Protein AF-A0A9X8VC90-F1 (afdb_monomer_lite)

Sequence (85 aa):
GRVLYETQVAAGPFRIQDINDAVSGELDVRVEEQDGSVQEFKMNTANIPYLTRPGTVRYKLATGKPSEWGHHLRGPMFGTGEFSW

Foldseek 3Di:
DDDQDDDDDDPDDDDDDPRDPPDAAKDFDWDQDPVRDIDTDIDGDPPPPDPDDPPDKDKDKDWDADADPPRDRDDDIDIDMDIDD

Secondary structure (DSSP, 8-state):
----------SS------S-TT--SEEEEEEE-TTS-EEEEEEE-------PPTT--EEEEEEE--B-TTS-B-S--EEEEEEE-

Structure (mmCIF, N/CA/C/O backbone):
data_AF-A0A9X8VC90-F1
#
_entry.id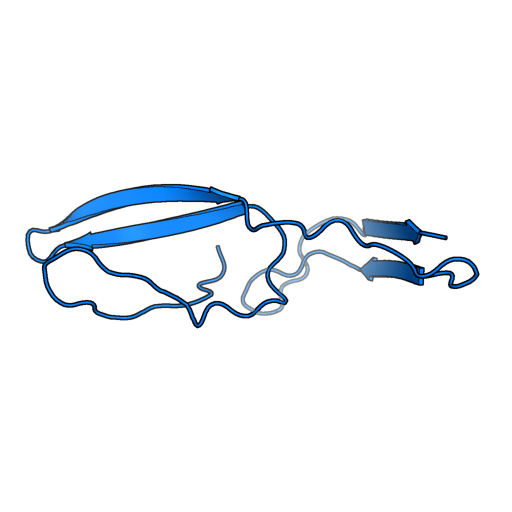   AF-A0A9X8VC90-F1
#
loop_
_atom_site.group_PDB
_atom_site.id
_atom_site.type_symbol
_atom_site.label_atom_id
_atom_site.label_alt_id
_atom_site.label_comp_id
_atom_site.label_asym_id
_atom_site.label_entity_id
_atom_site.label_seq_id
_atom_site.pdbx_PDB_ins_code
_atom_site.Cartn_x
_atom_site.Cartn_y
_atom_site.Cartn_z
_atom_site.occupancy
_atom_site.B_iso_or_equiv
_atom_site.auth_seq_id
_atom_site.auth_comp_id
_atom_site.auth_asym_id
_atom_site.auth_atom_id
_atom_site.pdbx_PDB_model_num
ATOM 1 N N . GLY A 1 1 ? -3.136 7.096 8.091 1.00 61.06 1 GLY A N 1
ATOM 2 C CA . GLY A 1 1 ? -3.366 6.306 6.864 1.00 61.06 1 GLY A CA 1
ATOM 3 C C . GLY A 1 1 ? -4.349 7.024 5.956 1.00 61.06 1 GLY A C 1
ATOM 4 O O . GLY A 1 1 ? -4.879 8.050 6.363 1.00 61.06 1 GLY A O 1
ATOM 5 N N . ARG A 1 2 ? -4.596 6.501 4.750 1.00 66.88 2 ARG A N 1
ATOM 6 C CA . ARG A 1 2 ? -5.700 6.935 3.873 1.00 66.88 2 ARG A CA 1
ATOM 7 C C . ARG A 1 2 ? -6.824 5.909 4.003 1.00 66.88 2 ARG A C 1
ATOM 9 O O . ARG A 1 2 ? -6.577 4.751 3.688 1.00 66.88 2 ARG A O 1
ATOM 16 N N . VAL A 1 3 ? -8.022 6.318 4.423 1.00 72.06 3 VAL A N 1
ATOM 17 C CA . VAL A 1 3 ? -9.205 5.443 4.356 1.00 72.06 3 VAL A CA 1
ATOM 18 C C . VAL A 1 3 ? -9.493 5.161 2.881 1.00 72.06 3 VAL A C 1
ATOM 20 O O . VAL A 1 3 ? -9.590 6.093 2.082 1.00 72.06 3 VAL A O 1
ATOM 23 N N . LEU A 1 4 ? -9.530 3.882 2.507 1.00 71.25 4 LEU A N 1
ATOM 24 C CA . LEU A 1 4 ? -9.758 3.442 1.125 1.00 71.25 4 LEU A CA 1
ATOM 25 C C . LEU A 1 4 ? -11.217 3.060 0.876 1.00 71.25 4 LEU A C 1
ATOM 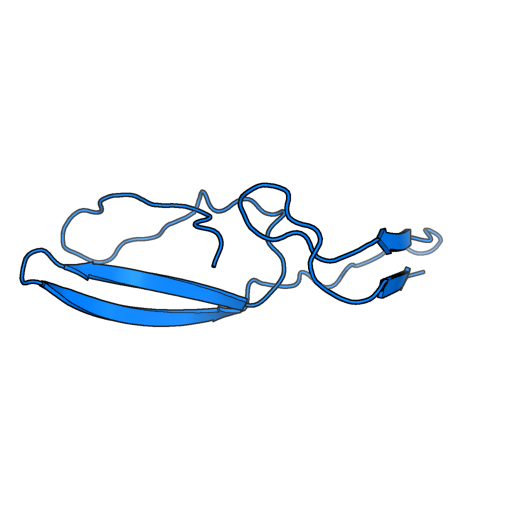27 O O . LEU A 1 4 ? -11.717 3.254 -0.228 1.00 71.25 4 LEU A O 1
ATOM 31 N N . TYR A 1 5 ? -11.868 2.506 1.896 1.00 73.50 5 TYR A N 1
ATOM 32 C CA . TYR A 1 5 ? -13.239 2.024 1.868 1.00 73.50 5 TYR A CA 1
ATOM 33 C C . TYR A 1 5 ? -13.746 1.924 3.312 1.00 73.50 5 TYR A C 1
ATOM 35 O O . TYR A 1 5 ? -12.985 1.538 4.199 1.00 73.50 5 TYR A O 1
ATOM 43 N N . GLU A 1 6 ? -15.008 2.269 3.541 1.00 79.62 6 GLU A N 1
ATOM 44 C CA . GLU A 1 6 ? -15.680 2.203 4.840 1.00 79.62 6 GLU A CA 1
ATOM 45 C C . GLU A 1 6 ? -17.147 1.845 4.578 1.00 79.62 6 GLU A C 1
ATOM 47 O O . GLU A 1 6 ? -17.787 2.453 3.719 1.00 79.62 6 GLU A O 1
ATOM 52 N N . THR A 1 7 ? -17.671 0.823 5.257 1.00 79.38 7 THR A N 1
ATOM 53 C CA . THR A 1 7 ? -19.070 0.398 5.117 1.00 79.38 7 THR A CA 1
ATOM 54 C C . THR A 1 7 ? -19.542 -0.324 6.373 1.00 79.38 7 THR A C 1
ATOM 56 O O . THR A 1 7 ? -18.735 -0.907 7.097 1.00 79.38 7 THR A O 1
ATOM 59 N N . GLN A 1 8 ? -20.853 -0.323 6.610 1.00 81.94 8 GLN A N 1
ATOM 60 C CA . GLN A 1 8 ? -21.477 -1.131 7.656 1.00 81.94 8 GLN A CA 1
ATOM 61 C C . GLN A 1 8 ? -21.915 -2.477 7.071 1.00 81.94 8 GLN A C 1
ATOM 63 O O . GLN A 1 8 ? -22.563 -2.531 6.025 1.00 81.94 8 GLN A O 1
ATOM 68 N N . VAL A 1 9 ? -21.572 -3.568 7.756 1.00 81.31 9 VAL A N 1
ATOM 69 C CA . VAL A 1 9 ? -21.950 -4.939 7.384 1.00 81.31 9 VAL A CA 1
ATOM 70 C C . VAL A 1 9 ? -22.931 -5.517 8.403 1.00 81.31 9 VAL A C 1
ATOM 72 O O . VAL A 1 9 ? -22.938 -5.128 9.568 1.00 81.31 9 VAL A O 1
ATOM 75 N N . ALA A 1 10 ? -23.784 -6.442 7.963 1.00 80.94 10 ALA A N 1
ATOM 76 C CA . ALA A 1 10 ? -24.656 -7.186 8.868 1.00 80.94 10 ALA A CA 1
ATOM 77 C C . ALA A 1 10 ? -23.854 -8.226 9.670 1.00 80.94 10 ALA A C 1
ATOM 79 O O . ALA A 1 10 ? -22.860 -8.758 9.177 1.00 80.94 10 ALA A O 1
ATOM 80 N N . ALA A 1 11 ? -24.320 -8.550 10.879 1.00 76.81 11 ALA A N 1
ATOM 81 C CA . ALA A 1 11 ? -23.685 -9.545 11.738 1.00 76.81 11 ALA A CA 1
ATOM 82 C C . ALA A 1 11 ? -23.632 -10.931 11.064 1.00 76.81 11 ALA A C 1
ATOM 84 O O . ALA A 1 11 ? -24.662 -11.481 10.665 1.00 76.81 11 ALA A O 1
ATOM 85 N N . GLY A 1 12 ? -22.429 -11.499 10.958 1.00 78.31 12 GLY A N 1
ATOM 86 C CA . GLY A 1 12 ? -22.163 -12.770 10.282 1.00 78.31 12 GLY A CA 1
ATOM 87 C C . GLY A 1 12 ? -20.937 -12.698 9.361 1.00 78.31 12 GLY A C 1
ATOM 88 O O . GLY A 1 12 ? -20.241 -11.685 9.333 1.00 78.31 12 GLY A O 1
ATOM 89 N N . PRO A 1 13 ? -20.636 -13.767 8.601 1.00 78.31 13 PRO A N 1
ATOM 90 C CA . PRO A 1 13 ? -19.529 -13.761 7.649 1.00 78.31 13 PRO A CA 1
ATOM 91 C C . PRO A 1 13 ? -19.822 -12.818 6.471 1.00 78.31 13 PRO A C 1
ATOM 93 O O . PRO A 1 13 ? -20.783 -13.017 5.728 1.00 78.31 13 PRO A O 1
ATOM 96 N N . PHE A 1 14 ? -18.961 -11.819 6.269 1.00 79.56 14 PHE A N 1
ATOM 97 C CA . PHE A 1 14 ? -19.066 -10.830 5.192 1.00 79.56 14 PHE A CA 1
ATOM 98 C C . PHE A 1 14 ? -17.909 -10.947 4.185 1.00 79.56 14 PHE A C 1
ATOM 100 O O . PHE A 1 14 ? -16.835 -11.459 4.496 1.00 79.56 14 PHE A O 1
ATOM 107 N N . ARG A 1 15 ? -18.116 -10.454 2.954 1.00 72.94 15 ARG A N 1
ATOM 108 C CA . ARG A 1 15 ? -17.081 -10.392 1.906 1.00 72.94 15 ARG A CA 1
ATOM 109 C C . ARG A 1 15 ? -17.118 -9.046 1.188 1.00 72.94 15 ARG A C 1
ATOM 111 O O . ARG A 1 15 ? -17.970 -8.827 0.328 1.00 72.94 15 ARG A O 1
ATOM 118 N N . ILE A 1 16 ? -16.174 -8.164 1.507 1.00 69.38 16 ILE A N 1
ATOM 119 C CA . ILE A 1 16 ? -16.003 -6.892 0.795 1.00 69.38 16 ILE A CA 1
ATOM 120 C C . ILE A 1 16 ? -15.285 -7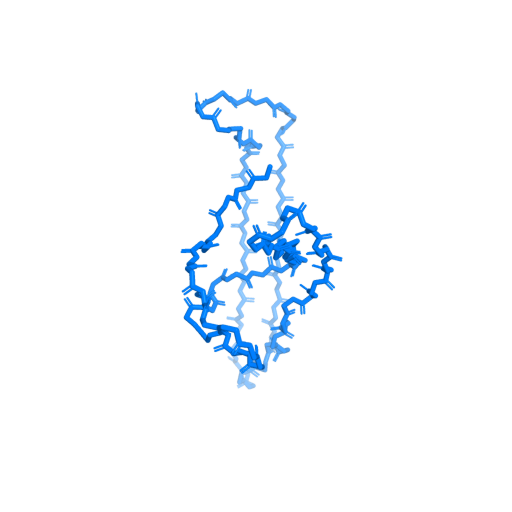.179 -0.526 1.00 69.38 16 ILE A C 1
ATOM 122 O O . ILE A 1 16 ? -14.222 -7.795 -0.539 1.00 69.38 16 ILE A O 1
ATOM 126 N N . GLN A 1 17 ? -15.905 -6.775 -1.632 1.00 63.19 17 GLN A N 1
ATOM 127 C CA . GLN A 1 17 ? -15.409 -7.015 -2.994 1.00 63.19 17 GLN A CA 1
ATOM 128 C C . GLN A 1 17 ? -15.065 -5.715 -3.717 1.00 63.19 17 GLN A C 1
ATOM 130 O O . GLN A 1 17 ? -14.193 -5.709 -4.575 1.00 63.19 17 GLN A O 1
ATOM 135 N N . ASP A 1 18 ? -15.692 -4.610 -3.320 1.00 64.25 18 ASP A N 1
ATOM 136 C CA . ASP A 1 18 ? -15.652 -3.334 -4.038 1.00 64.25 18 ASP A CA 1
ATOM 137 C C . ASP A 1 18 ? -14.389 -2.500 -3.733 1.00 64.25 18 ASP A C 1
ATOM 139 O O . ASP A 1 18 ? -14.379 -1.277 -3.881 1.00 64.25 18 ASP A O 1
ATOM 143 N N . ILE A 1 19 ? -13.308 -3.154 -3.293 1.00 64.44 19 ILE A N 1
ATOM 144 C CA . ILE A 1 19 ? -11.996 -2.519 -3.145 1.00 64.44 19 ILE A CA 1
ATOM 145 C C . ILE A 1 19 ? -11.388 -2.400 -4.543 1.00 64.44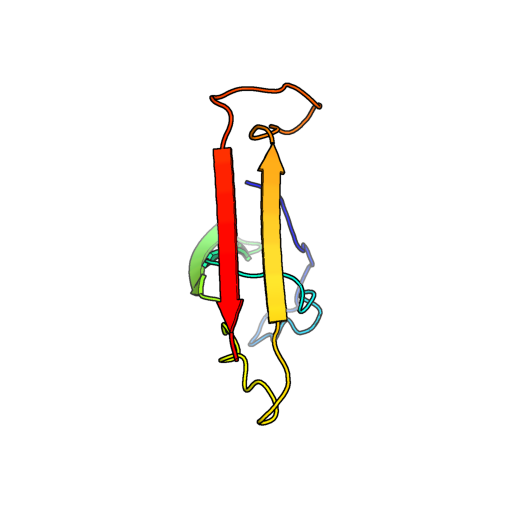 19 ILE A C 1
ATOM 147 O O . ILE A 1 19 ? -11.219 -3.387 -5.248 1.00 64.44 19 ILE A O 1
ATOM 151 N N . ASN A 1 20 ? -11.061 -1.173 -4.940 1.00 58.53 20 ASN A N 1
ATOM 152 C CA . ASN A 1 20 ? -10.560 -0.861 -6.276 1.00 58.53 20 ASN A CA 1
ATOM 153 C C . ASN A 1 20 ? -9.247 -1.611 -6.600 1.00 58.53 20 ASN A C 1
ATOM 155 O O . ASN A 1 20 ? -8.268 -1.475 -5.865 1.00 58.53 20 ASN A O 1
ATOM 159 N N . ASP A 1 21 ? -9.201 -2.313 -7.740 1.00 57.31 21 ASP A N 1
ATOM 160 C CA . ASP A 1 21 ? -8.040 -3.084 -8.229 1.00 57.31 21 ASP A CA 1
ATOM 161 C C . ASP A 1 21 ? -6.735 -2.268 -8.353 1.00 57.31 21 ASP A C 1
ATOM 163 O O . ASP A 1 21 ? -5.640 -2.827 -8.399 1.00 57.31 21 ASP A O 1
ATOM 167 N N . ALA A 1 22 ? -6.818 -0.933 -8.394 1.00 54.88 22 ALA A N 1
ATOM 168 C CA . ALA A 1 22 ? -5.656 -0.045 -8.378 1.00 54.88 22 ALA A CA 1
ATOM 169 C C . ALA A 1 22 ? -4.944 0.035 -7.008 1.00 54.88 22 ALA A C 1
ATOM 171 O O . ALA A 1 22 ? -3.961 0.770 -6.871 1.00 54.88 22 ALA A O 1
ATOM 172 N N . VAL A 1 23 ? -5.423 -0.672 -5.979 1.00 59.56 23 VAL A N 1
ATOM 173 C CA . VAL A 1 23 ? -4.784 -0.721 -4.660 1.00 59.56 23 VAL A CA 1
ATOM 174 C C . VAL A 1 23 ? -3.702 -1.805 -4.614 1.00 59.56 23 VAL A C 1
ATOM 176 O O . VAL A 1 23 ? -3.986 -2.996 -4.513 1.00 59.56 23 VAL A O 1
ATOM 179 N N . SER A 1 24 ? -2.444 -1.358 -4.621 1.00 61.75 24 SER A N 1
ATOM 180 C CA . SER A 1 24 ? -1.236 -2.172 -4.433 1.00 61.75 24 SER A CA 1
ATOM 181 C C . SER A 1 24 ? -0.589 -1.928 -3.059 1.00 61.75 24 SER A C 1
ATOM 183 O O . SER A 1 24 ? -0.384 -0.769 -2.696 1.00 61.75 24 SER A O 1
ATOM 185 N N . GLY A 1 25 ? -0.189 -2.987 -2.347 1.00 67.12 25 GLY A N 1
ATOM 186 C CA . GLY A 1 25 ? 0.490 -2.923 -1.043 1.00 67.12 25 GLY A CA 1
ATOM 187 C C . GLY A 1 25 ? -0.234 -3.665 0.091 1.00 67.12 25 GLY A C 1
ATOM 188 O O . GLY A 1 25 ? -1.115 -4.493 -0.142 1.00 67.12 25 GLY A O 1
ATOM 189 N N . GLU A 1 26 ? 0.157 -3.363 1.327 1.00 72.25 26 GLU A N 1
ATOM 190 C CA . GLU A 1 26 ? -0.505 -3.858 2.538 1.00 72.25 26 GLU A CA 1
ATOM 191 C C . GLU A 1 26 ? -1.773 -3.032 2.825 1.00 72.25 26 GLU A C 1
ATOM 193 O O . GLU A 1 26 ? -1.751 -1.800 2.774 1.00 72.25 26 GLU A O 1
ATOM 198 N N . LEU A 1 27 ? -2.883 -3.715 3.109 1.00 74.06 27 LEU A N 1
ATOM 199 C CA . LEU A 1 27 ? -4.134 -3.134 3.587 1.00 74.06 27 LEU A CA 1
ATOM 200 C C . LEU A 1 27 ? -4.237 -3.340 5.099 1.00 74.06 27 LEU A C 1
ATOM 202 O O . LEU A 1 27 ? -4.368 -4.475 5.557 1.00 74.06 27 LEU A O 1
ATOM 206 N N . ASP A 1 28 ? -4.242 -2.246 5.857 1.00 76.44 28 ASP A N 1
ATOM 207 C CA . ASP A 1 28 ? -4.695 -2.254 7.248 1.00 76.44 28 ASP A CA 1
ATOM 208 C C . ASP A 1 28 ? -6.234 -2.265 7.260 1.00 76.44 28 ASP A C 1
ATOM 210 O O . ASP A 1 28 ? -6.877 -1.281 6.885 1.00 76.44 28 ASP A O 1
ATOM 214 N N . VAL A 1 29 ? -6.831 -3.390 7.659 1.00 79.38 29 VAL A N 1
ATOM 215 C CA . VAL A 1 29 ? -8.284 -3.563 7.791 1.00 79.38 29 VAL A CA 1
ATOM 216 C C . VAL A 1 29 ? -8.656 -3.458 9.265 1.00 79.38 29 VAL A C 1
ATOM 218 O O . VAL A 1 29 ? -8.126 -4.200 10.090 1.00 79.38 29 VAL A O 1
ATOM 221 N N . ARG A 1 30 ? -9.596 -2.566 9.587 1.00 81.44 30 ARG A N 1
ATOM 222 C CA . ARG A 1 30 ? -10.163 -2.410 10.930 1.00 81.44 30 ARG A CA 1
ATOM 223 C C . ARG A 1 30 ? -11.660 -2.702 10.891 1.00 81.44 30 ARG A C 1
ATOM 225 O O . ARG A 1 30 ? -12.392 -2.021 10.178 1.00 81.44 30 ARG A O 1
ATOM 232 N N . VAL A 1 31 ? -12.096 -3.694 11.657 1.00 80.88 31 VAL A N 1
ATOM 233 C CA . VAL A 1 31 ? -13.509 -4.023 11.883 1.00 80.88 31 VAL A CA 1
ATOM 234 C C . VAL A 1 31 ? -13.877 -3.508 13.269 1.00 80.88 31 VAL A C 1
ATOM 236 O O . VAL A 1 31 ? -13.193 -3.834 14.235 1.00 80.88 31 VAL A O 1
ATOM 239 N N . GLU A 1 32 ? -14.910 -2.678 13.360 1.00 83.19 32 GLU A N 1
ATOM 240 C CA . GLU A 1 32 ? -15.409 -2.102 14.613 1.00 83.19 32 GLU A CA 1
ATOM 241 C C . GLU A 1 32 ? -16.831 -2.623 14.840 1.00 83.19 32 GLU A C 1
ATOM 243 O O . GLU A 1 32 ? -17.734 -2.360 14.044 1.00 83.19 32 GLU A O 1
ATOM 248 N N . GLU A 1 33 ? -16.997 -3.437 15.879 1.00 82.12 33 GLU A N 1
ATOM 249 C CA . GLU A 1 33 ? -18.250 -4.107 16.225 1.00 82.12 33 GLU A CA 1
ATOM 250 C C . GLU A 1 33 ? -19.143 -3.193 17.082 1.00 82.12 33 GLU A C 1
ATOM 252 O O . GLU A 1 33 ? -18.670 -2.269 17.748 1.00 82.12 33 GLU A O 1
ATOM 257 N N . GLN A 1 34 ? -20.455 -3.460 17.125 1.00 77.31 34 GLN A N 1
ATOM 258 C CA . GLN A 1 34 ? -21.394 -2.634 17.909 1.00 77.31 34 GLN A CA 1
ATOM 259 C C . GLN A 1 34 ? -21.160 -2.664 19.429 1.00 77.31 34 GLN A C 1
ATOM 261 O O . GLN A 1 34 ? -21.658 -1.785 20.132 1.00 77.31 34 GLN A O 1
ATOM 266 N N . ASP A 1 35 ? -20.424 -3.649 19.947 1.00 75.50 35 ASP A N 1
ATOM 267 C CA . ASP A 1 35 ? -20.023 -3.712 21.357 1.00 75.50 35 ASP A CA 1
ATOM 268 C C . ASP A 1 35 ? -18.767 -2.872 21.674 1.00 75.50 35 ASP A C 1
ATOM 270 O O . ASP A 1 35 ? -18.344 -2.802 22.830 1.00 75.50 35 ASP A O 1
ATOM 274 N N . GLY A 1 36 ? -18.185 -2.211 20.666 1.00 76.38 36 GLY A N 1
ATOM 275 C CA . GLY A 1 36 ? -16.952 -1.432 20.773 1.00 76.38 36 GLY A CA 1
ATOM 276 C C . GLY A 1 36 ? -15.675 -2.268 20.685 1.00 76.38 36 GLY A C 1
ATOM 277 O O . GLY A 1 36 ? -14.584 -1.722 20.862 1.00 76.38 36 GLY A O 1
ATOM 278 N N . SER A 1 37 ? -15.769 -3.576 20.420 1.00 79.50 37 SER A N 1
ATOM 279 C CA . SER A 1 37 ? -14.594 -4.386 20.110 1.00 79.50 37 SER A CA 1
ATOM 280 C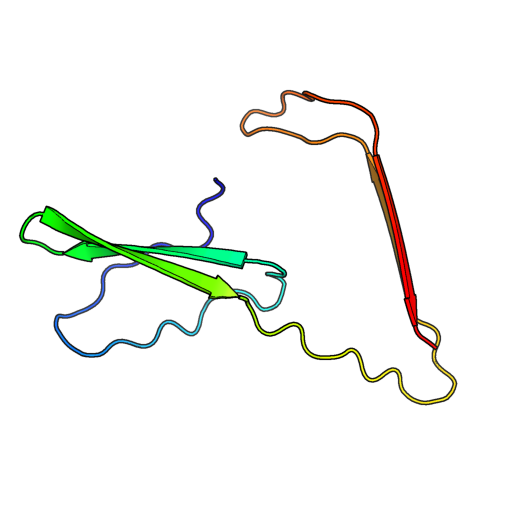 C . SER A 1 37 ? -14.058 -4.053 18.713 1.00 79.50 37 SER A C 1
ATOM 282 O O . SER A 1 37 ? -14.802 -3.768 17.773 1.00 79.50 37 SER A O 1
ATOM 284 N N . VAL A 1 38 ? -12.730 -4.052 18.586 1.00 83.44 38 VAL A N 1
ATOM 285 C CA . VAL A 1 38 ? -12.029 -3.706 17.346 1.00 83.44 38 VAL A CA 1
ATOM 286 C C . VAL A 1 38 ? -11.127 -4.865 16.954 1.00 83.44 38 VAL A C 1
ATOM 288 O O . VAL A 1 38 ? -10.292 -5.300 17.747 1.00 83.44 38 VAL A O 1
ATOM 291 N N . GLN A 1 39 ? -11.281 -5.352 15.726 1.00 77.75 39 GLN A N 1
ATOM 292 C CA . GLN A 1 39 ? -10.421 -6.379 15.146 1.00 77.75 39 GLN A CA 1
ATOM 293 C C . GLN A 1 39 ? -9.575 -5.761 14.031 1.00 77.75 39 GLN A C 1
ATOM 295 O O . GLN A 1 39 ? -10.107 -5.211 13.063 1.00 77.75 39 GLN A O 1
ATOM 300 N N . GLU A 1 40 ? -8.253 -5.842 14.169 1.00 80.38 40 GLU A N 1
ATOM 301 C CA . GLU A 1 40 ? -7.293 -5.316 13.196 1.00 80.38 40 GLU A CA 1
ATOM 302 C C . GLU A 1 40 ? -6.586 -6.465 12.474 1.00 80.38 40 GLU A C 1
ATOM 304 O O . GLU A 1 40 ? -5.993 -7.344 13.102 1.00 80.38 40 GLU A O 1
ATOM 309 N N . PHE A 1 41 ? -6.625 -6.446 11.142 1.00 76.44 41 PHE A N 1
ATOM 310 C CA . PHE A 1 41 ? -5.991 -7.452 10.296 1.00 76.44 41 PHE A CA 1
ATOM 311 C C . PHE A 1 41 ? -5.206 -6.789 9.166 1.00 76.44 41 PHE A C 1
ATOM 313 O O . PHE A 1 41 ? -5.699 -5.890 8.487 1.00 76.44 41 PHE A O 1
ATOM 320 N N . LYS A 1 42 ? -3.988 -7.277 8.924 1.00 71.44 42 LYS A N 1
ATOM 321 C CA . LYS A 1 42 ? -3.163 -6.871 7.783 1.00 71.44 42 LYS A CA 1
ATOM 322 C C . LYS A 1 42 ? -3.386 -7.832 6.627 1.00 71.44 42 LYS A C 1
ATOM 324 O O . LYS A 1 42 ? -3.072 -9.017 6.737 1.00 71.44 42 LYS A O 1
ATOM 329 N N . MET A 1 43 ? -3.914 -7.329 5.516 1.00 66.25 43 MET A N 1
ATOM 330 C CA . MET A 1 43 ? -4.115 -8.103 4.294 1.00 66.25 43 MET A CA 1
ATOM 331 C C . MET A 1 43 ? -3.206 -7.568 3.190 1.00 66.25 43 MET A C 1
ATOM 333 O O . MET A 1 43 ? -3.389 -6.457 2.705 1.00 66.25 43 MET A O 1
ATOM 337 N N . ASN A 1 44 ? -2.236 -8.361 2.743 1.00 57.38 44 ASN A N 1
ATOM 338 C CA . ASN A 1 44 ? -1.508 -8.022 1.523 1.00 57.38 44 ASN A CA 1
ATOM 339 C C . ASN A 1 44 ? -2.444 -8.183 0.324 1.00 57.38 44 ASN A C 1
ATOM 341 O O . ASN A 1 44 ? -2.968 -9.273 0.093 1.00 57.38 44 ASN A O 1
ATOM 345 N N . THR A 1 45 ? -2.653 -7.107 -0.439 1.00 60.91 45 THR A N 1
ATOM 346 C CA . THR A 1 45 ? -3.390 -7.204 -1.702 1.00 60.91 45 THR A CA 1
ATOM 347 C C . THR A 1 45 ? -2.639 -8.121 -2.666 1.00 60.91 45 THR A C 1
ATOM 349 O O . THR A 1 45 ? -1.403 -8.181 -2.665 1.00 60.91 45 THR A O 1
ATOM 352 N N . ALA A 1 46 ? -3.376 -8.857 -3.494 1.00 51.97 46 ALA A N 1
ATOM 353 C CA . ALA A 1 46 ? -2.773 -9.761 -4.457 1.00 51.97 46 ALA A CA 1
ATOM 354 C C . ALA A 1 46 ? -2.052 -8.948 -5.541 1.00 51.97 46 ALA A C 1
ATOM 356 O O . ALA A 1 46 ? -2.670 -8.453 -6.481 1.00 51.97 46 ALA A O 1
ATOM 357 N N . ASN A 1 47 ? -0.726 -8.833 -5.432 1.00 53.19 47 ASN A N 1
ATOM 358 C CA . ASN A 1 47 ? 0.111 -8.350 -6.523 1.00 53.19 47 ASN A CA 1
ATOM 359 C C . ASN A 1 47 ? 0.047 -9.379 -7.660 1.00 53.19 47 ASN A C 1
ATOM 361 O O . ASN A 1 47 ? 0.845 -10.318 -7.685 1.00 53.19 47 ASN A O 1
ATOM 365 N N . ILE A 1 48 ? -0.937 -9.238 -8.557 1.00 55.44 48 ILE A N 1
ATOM 366 C CA . ILE A 1 48 ? -1.089 -10.103 -9.729 1.00 55.44 48 ILE A CA 1
ATOM 367 C C . ILE A 1 48 ? 0.241 -10.043 -10.491 1.00 55.44 48 ILE A C 1
ATOM 369 O O . ILE A 1 48 ? 0.602 -8.964 -10.969 1.00 55.44 48 ILE A O 1
ATOM 373 N N . PRO A 1 49 ? 0.995 -11.155 -10.592 1.00 47.75 49 PRO A N 1
ATOM 374 C CA . PRO A 1 49 ? 2.285 -11.134 -11.257 1.00 47.75 49 PRO A CA 1
ATOM 375 C C . PRO A 1 49 ? 2.054 -10.728 -12.710 1.00 47.75 49 PRO A C 1
ATOM 377 O O . PRO A 1 49 ? 1.313 -11.388 -13.441 1.00 47.75 49 PRO A O 1
ATOM 380 N N . TYR A 1 50 ? 2.640 -9.597 -13.102 1.00 53.66 50 TYR A N 1
ATOM 381 C CA . TYR A 1 50 ? 2.409 -8.988 -14.405 1.00 53.66 50 TYR A CA 1
ATOM 382 C C . TYR A 1 50 ? 2.981 -9.879 -15.510 1.00 53.66 50 TYR A C 1
ATOM 384 O O . TYR A 1 50 ? 4.144 -9.759 -15.884 1.00 53.66 50 TYR A O 1
ATOM 392 N N . LEU A 1 51 ? 2.146 -10.767 -16.048 1.00 55.50 51 LEU A N 1
ATOM 393 C CA . LEU A 1 51 ? 2.450 -11.544 -17.242 1.00 55.50 51 LEU A CA 1
ATOM 394 C C . LEU A 1 51 ? 2.448 -10.600 -18.453 1.00 55.50 51 LEU A C 1
ATOM 396 O O . LEU A 1 51 ? 1.424 -10.425 -19.120 1.00 55.50 51 LEU A O 1
ATOM 400 N N . THR A 1 52 ? 3.587 -9.960 -18.736 1.00 53.88 52 THR A N 1
ATOM 401 C CA . THR A 1 52 ? 3.786 -9.282 -20.019 1.00 53.88 52 THR A CA 1
ATOM 402 C C . THR A 1 52 ? 3.654 -10.313 -21.138 1.00 53.88 52 THR A C 1
ATOM 404 O O . THR A 1 52 ? 4.257 -11.385 -21.103 1.00 53.88 52 THR A O 1
ATOM 407 N N . ARG A 1 53 ? 2.820 -10.016 -22.143 1.00 63.88 53 ARG A N 1
ATOM 408 C CA . ARG A 1 53 ? 2.750 -10.844 -23.353 1.00 63.88 53 ARG A CA 1
ATOM 409 C C . ARG A 1 53 ? 4.130 -10.791 -24.025 1.00 63.88 53 ARG A C 1
ATOM 411 O O . ARG A 1 53 ? 4.599 -9.671 -24.241 1.00 63.88 53 ARG A O 1
ATOM 418 N N . PRO A 1 54 ? 4.742 -11.931 -24.405 1.00 61.47 54 PRO A N 1
ATOM 419 C CA . PRO A 1 54 ? 6.055 -11.947 -25.044 1.00 61.47 54 PRO A CA 1
ATOM 420 C C . PRO A 1 54 ? 6.154 -10.930 -26.187 1.00 61.47 54 PRO A C 1
ATOM 422 O O . PRO A 1 54 ? 5.294 -10.905 -27.070 1.00 61.47 54 PRO A O 1
ATOM 425 N N . GLY A 1 55 ? 7.175 -10.071 -26.135 1.00 70.25 55 GLY A N 1
ATOM 426 C CA . GLY A 1 55 ? 7.360 -8.956 -27.072 1.00 70.25 55 GLY A CA 1
ATOM 427 C C . GLY A 1 55 ? 6.707 -7.630 -26.656 1.00 70.25 55 GLY A C 1
ATOM 428 O O . GLY A 1 55 ? 6.739 -6.680 -27.433 1.00 70.25 55 GLY A O 1
ATOM 429 N N . THR A 1 56 ? 6.130 -7.531 -25.452 1.00 69.00 56 THR A N 1
ATOM 430 C CA . THR A 1 56 ? 5.582 -6.278 -24.903 1.00 69.00 56 THR A CA 1
ATOM 431 C C . THR A 1 56 ? 6.421 -5.802 -23.727 1.00 69.00 56 THR A C 1
ATOM 433 O O . THR A 1 56 ? 6.465 -6.461 -22.696 1.00 69.00 56 THR A O 1
ATOM 436 N N . VAL A 1 57 ? 7.008 -4.613 -23.840 1.00 70.75 57 VAL A N 1
ATOM 437 C CA . VAL A 1 57 ? 7.684 -3.942 -22.724 1.00 70.75 57 VAL A CA 1
ATOM 438 C C . VAL A 1 57 ? 6.684 -3.078 -21.956 1.00 70.75 57 VAL A C 1
ATOM 440 O O . VAL A 1 57 ? 5.943 -2.299 -22.559 1.00 70.75 57 VAL A O 1
ATOM 443 N N . ARG A 1 58 ? 6.682 -3.165 -20.623 1.00 68.19 58 ARG A N 1
ATOM 444 C CA . ARG A 1 58 ? 5.985 -2.215 -19.744 1.00 68.19 58 ARG A CA 1
ATOM 445 C C . ARG A 1 58 ? 6.984 -1.568 -18.799 1.00 68.19 58 ARG A C 1
ATOM 447 O O . ARG A 1 58 ? 7.805 -2.243 -18.191 1.00 68.19 58 ARG A O 1
ATOM 454 N N . TYR A 1 59 ? 6.880 -0.255 -18.655 1.00 73.12 59 TYR A N 1
ATOM 455 C CA . TYR A 1 59 ? 7.673 0.524 -17.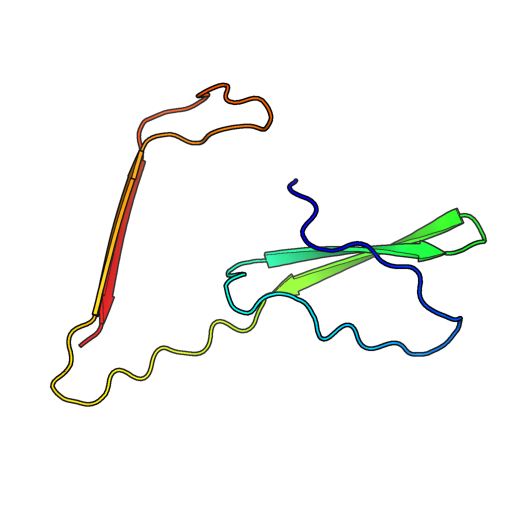715 1.00 73.12 59 TYR A CA 1
ATOM 456 C C . TYR A 1 59 ? 6.750 1.405 -16.871 1.00 73.12 59 TYR A C 1
ATOM 458 O O . TYR A 1 59 ? 5.731 1.898 -17.358 1.00 73.12 59 TYR A O 1
ATOM 466 N N . LYS A 1 60 ? 7.117 1.625 -15.610 1.00 76.38 60 LYS A N 1
ATOM 467 C CA . LYS A 1 60 ? 6.583 2.709 -14.781 1.00 76.38 60 LYS A CA 1
ATOM 468 C C . LYS A 1 60 ? 7.758 3.541 -14.298 1.00 76.38 60 LYS A C 1
ATOM 470 O O . LYS A 1 60 ? 8.763 2.989 -13.865 1.00 76.38 60 LYS A O 1
ATOM 475 N N . LEU A 1 61 ? 7.614 4.857 -14.354 1.00 79.56 61 LEU A N 1
ATOM 476 C CA . LEU A 1 61 ? 8.562 5.808 -13.789 1.00 79.56 61 LEU A CA 1
ATOM 477 C C . LEU A 1 61 ? 7.759 6.783 -12.935 1.00 79.56 61 LEU A C 1
ATOM 479 O O . LEU A 1 61 ? 6.794 7.370 -13.423 1.00 79.56 61 LEU A O 1
ATOM 483 N N . ALA A 1 62 ? 8.148 6.953 -11.676 1.00 78.62 62 ALA A N 1
ATOM 484 C CA . ALA A 1 62 ? 7.576 7.957 -10.791 1.00 78.62 62 ALA A CA 1
ATOM 485 C C . ALA A 1 62 ? 8.693 8.832 -10.225 1.00 78.62 62 ALA A C 1
ATOM 487 O O . ALA A 1 62 ? 9.772 8.347 -9.896 1.00 78.62 62 ALA A O 1
ATOM 488 N N . THR A 1 63 ? 8.434 10.130 -10.093 1.00 85.38 63 THR A N 1
ATOM 489 C CA . THR A 1 63 ? 9.321 11.064 -9.398 1.00 85.38 63 THR A CA 1
ATOM 490 C C . THR A 1 63 ? 8.491 12.151 -8.732 1.00 85.38 63 THR A C 1
ATOM 492 O O . THR A 1 63 ? 7.484 12.593 -9.284 1.00 85.38 63 THR A O 1
ATOM 495 N N . GLY A 1 64 ? 8.873 12.557 -7.523 1.00 81.31 64 GLY A N 1
ATOM 496 C CA . GLY A 1 64 ? 8.129 13.551 -6.760 1.00 81.31 64 GLY A CA 1
ATOM 497 C C . GLY A 1 64 ? 8.537 13.596 -5.294 1.00 81.31 64 GLY A C 1
ATOM 498 O O . GLY A 1 64 ? 9.599 13.107 -4.913 1.00 81.31 64 GLY A O 1
ATOM 499 N N . LYS A 1 65 ? 7.675 14.186 -4.464 1.00 79.00 65 LYS A N 1
ATOM 500 C CA . LYS A 1 65 ? 7.798 14.193 -2.999 1.00 79.00 65 LYS A CA 1
ATOM 501 C C . LYS A 1 65 ? 6.601 13.473 -2.383 1.00 79.00 65 LYS A C 1
ATOM 503 O O . LYS A 1 65 ? 5.525 13.505 -2.985 1.00 79.00 65 LYS A O 1
ATOM 508 N N . PRO A 1 66 ? 6.740 12.874 -1.191 1.00 69.88 66 PRO A N 1
ATOM 509 C CA . PRO A 1 66 ? 5.585 12.437 -0.420 1.00 69.88 66 PRO A CA 1
ATOM 510 C C . PRO A 1 66 ? 4.682 13.644 -0.116 1.00 69.88 66 PRO A C 1
ATOM 512 O O . PRO A 1 66 ? 5.169 14.714 0.259 1.00 69.88 66 PRO A O 1
ATOM 515 N N . SER A 1 67 ? 3.370 13.477 -0.285 1.00 69.38 67 SER A N 1
ATOM 516 C CA . SER A 1 67 ? 2.365 14.445 0.166 1.00 69.38 67 SER A CA 1
ATOM 517 C C . SER A 1 67 ? 1.600 13.841 1.328 1.00 69.38 67 SER A C 1
ATOM 519 O O . SER A 1 67 ? 1.068 12.737 1.217 1.00 69.38 67 SER A O 1
ATOM 521 N N . GLU A 1 68 ? 1.493 14.589 2.418 1.00 64.44 68 GLU A N 1
ATOM 522 C CA . GLU A 1 68 ? 0.552 14.271 3.486 1.00 64.44 68 GLU A CA 1
ATOM 523 C C . GLU A 1 68 ? -0.860 14.763 3.123 1.00 64.44 68 GLU A C 1
ATOM 525 O O . GLU A 1 68 ? -1.059 15.508 2.152 1.00 64.44 68 GLU A O 1
ATOM 530 N N . TRP A 1 69 ? -1.859 14.342 3.904 1.00 56.94 69 TRP A N 1
ATOM 531 C CA . TRP A 1 69 ? -3.206 14.911 3.830 1.00 56.94 69 TRP A CA 1
ATOM 532 C C . TRP A 1 69 ? -3.147 16.422 4.120 1.00 56.94 69 TRP A C 1
ATOM 534 O O . TRP A 1 69 ? -2.512 16.857 5.079 1.00 56.94 69 TRP A O 1
ATOM 544 N N . GLY A 1 70 ? -3.793 17.226 3.268 1.00 65.56 70 GLY A N 1
ATOM 545 C CA . GLY A 1 70 ? -3.744 18.693 3.337 1.00 65.56 70 GLY A CA 1
ATOM 546 C C . GLY A 1 70 ? -2.672 19.361 2.463 1.00 65.56 70 GLY A C 1
ATOM 547 O O . GLY A 1 70 ? -2.288 20.485 2.759 1.00 65.56 70 GLY A O 1
ATOM 548 N N . HIS A 1 71 ? -2.181 18.696 1.407 1.00 60.19 71 HIS A N 1
ATOM 549 C CA . HIS A 1 71 ? -1.240 19.243 0.403 1.00 60.19 71 HIS A CA 1
ATOM 550 C C . HIS A 1 71 ? 0.130 19.716 0.934 1.00 60.19 71 HIS A C 1
ATOM 552 O O . HIS A 1 71 ? 0.911 20.321 0.198 1.00 60.19 71 HIS A O 1
ATOM 558 N N . HIS A 1 72 ? 0.470 19.402 2.185 1.00 65.00 72 HIS A N 1
ATOM 559 C CA . HIS A 1 72 ? 1.790 19.684 2.737 1.00 65.00 72 HIS A CA 1
ATOM 560 C C . HIS A 1 72 ? 2.821 18.686 2.189 1.00 65.00 72 HIS A C 1
ATOM 562 O O . HIS A 1 72 ? 2.778 17.486 2.474 1.00 65.00 72 HIS A O 1
ATOM 568 N N . LEU A 1 73 ? 3.766 19.201 1.400 1.00 63.66 73 LEU A N 1
ATOM 569 C CA . LEU A 1 73 ? 4.906 18.447 0.883 1.00 63.66 73 LEU A CA 1
ATOM 570 C C . LEU A 1 73 ? 5.954 18.293 1.993 1.00 63.66 73 LEU A C 1
ATOM 572 O O . LEU A 1 73 ? 6.726 19.219 2.253 1.00 63.66 73 LEU A O 1
ATOM 576 N N . ARG A 1 74 ? 5.989 17.126 2.643 1.00 61.56 74 ARG A N 1
ATOM 577 C CA . ARG A 1 74 ? 6.932 16.812 3.727 1.00 61.56 74 ARG A CA 1
ATOM 578 C C . ARG A 1 74 ? 7.783 15.600 3.341 1.00 61.56 74 ARG A C 1
ATOM 580 O O . ARG A 1 74 ? 7.260 14.514 3.124 1.00 61.56 74 ARG A O 1
ATOM 587 N N . GLY A 1 75 ? 9.100 15.794 3.261 1.00 68.38 75 GLY A N 1
ATOM 588 C CA . GLY A 1 75 ? 10.072 14.733 2.965 1.00 68.38 75 GLY A CA 1
ATOM 589 C C . GLY A 1 75 ? 10.991 15.013 1.764 1.00 68.38 75 GLY A C 1
ATOM 590 O O . GLY A 1 75 ? 10.817 16.013 1.057 1.00 68.38 75 GLY A O 1
ATOM 591 N N . PRO A 1 76 ? 12.001 14.150 1.547 1.00 74.06 76 PRO A N 1
ATOM 592 C CA . PRO A 1 76 ? 12.925 14.255 0.419 1.00 74.06 76 PRO A CA 1
ATOM 593 C C . PRO A 1 76 ? 12.231 13.962 -0.922 1.00 74.06 76 PRO A C 1
ATOM 595 O O . PRO A 1 76 ? 11.171 13.339 -0.973 1.00 74.06 76 PRO A O 1
ATOM 598 N N . MET A 1 77 ? 12.856 14.390 -2.024 1.00 81.69 77 MET A N 1
ATOM 599 C CA . MET A 1 77 ? 12.498 13.882 -3.354 1.00 81.69 77 MET A CA 1
ATOM 600 C C . MET A 1 77 ? 12.772 12.378 -3.418 1.00 81.69 77 MET A C 1
ATOM 602 O O . MET A 1 77 ? 13.816 11.924 -2.952 1.00 81.69 77 MET A O 1
ATOM 606 N N . PHE A 1 78 ? 11.878 11.631 -4.055 1.00 84.62 78 PHE A N 1
ATOM 607 C CA . PHE A 1 78 ? 12.086 10.231 -4.403 1.00 84.62 78 PHE A CA 1
ATOM 608 C C . PHE A 1 78 ? 11.862 10.004 -5.902 1.00 84.62 78 PHE A C 1
ATOM 610 O O . PHE A 1 78 ? 11.213 10.797 -6.593 1.00 84.62 78 PHE A O 1
ATOM 617 N N . GLY A 1 79 ? 12.411 8.902 -6.401 1.00 85.50 79 GLY A N 1
ATOM 618 C CA . GLY A 1 79 ? 12.124 8.374 -7.726 1.00 85.50 79 GLY A CA 1
ATOM 619 C C . GLY A 1 79 ? 12.035 6.854 -7.668 1.00 85.50 79 GLY A C 1
ATOM 620 O O . GLY A 1 79 ? 12.788 6.228 -6.925 1.00 85.50 79 GLY A O 1
ATOM 621 N N . THR A 1 80 ? 11.113 6.268 -8.427 1.00 82.50 80 THR A N 1
ATOM 622 C CA . THR A 1 80 ? 10.989 4.814 -8.588 1.00 82.50 80 THR A CA 1
ATOM 623 C C . THR A 1 80 ? 10.905 4.455 -10.067 1.00 82.50 80 THR A C 1
ATOM 625 O O . THR A 1 80 ? 10.422 5.238 -10.890 1.00 82.50 80 THR A O 1
ATOM 628 N N . GLY A 1 81 ? 11.392 3.262 -10.403 1.00 82.06 81 GLY A N 1
ATOM 629 C CA . GLY A 1 81 ? 11.319 2.699 -11.743 1.00 82.06 81 GLY A CA 1
ATOM 630 C C . GLY A 1 81 ? 11.000 1.211 -11.676 1.00 82.06 81 GLY A C 1
ATOM 631 O O . GLY A 1 81 ? 11.667 0.472 -10.958 1.00 82.06 81 GLY A O 1
ATOM 632 N N . GLU A 1 82 ? 9.990 0.782 -12.426 1.00 78.94 82 GLU A N 1
ATOM 633 C CA . GLU A 1 82 ? 9.624 -0.623 -12.624 1.00 78.94 82 GLU A CA 1
ATOM 634 C C . GLU A 1 82 ? 9.690 -0.935 -14.123 1.00 78.94 82 GLU A C 1
ATOM 636 O O . GLU A 1 82 ? 9.312 -0.098 -14.947 1.00 78.94 82 GLU A O 1
ATOM 641 N N . PHE A 1 83 ? 10.144 -2.134 -14.485 1.00 74.31 83 PHE A N 1
ATOM 642 C CA . PHE A 1 83 ? 10.299 -2.568 -15.875 1.00 74.31 83 PHE A CA 1
ATOM 643 C C . PHE A 1 83 ? 9.989 -4.065 -16.002 1.00 74.31 83 PHE A C 1
ATOM 645 O O . PHE A 1 83 ? 10.479 -4.862 -15.203 1.00 74.31 83 PHE A O 1
ATOM 652 N N . SER A 1 84 ? 9.195 -4.446 -17.004 1.00 70.69 84 SER A N 1
ATOM 653 C CA . SER A 1 84 ? 8.939 -5.837 -17.392 1.00 70.69 84 SER A CA 1
ATOM 654 C C . SER A 1 84 ? 8.963 -5.980 -18.917 1.00 70.69 84 SER A C 1
ATOM 656 O O . SER A 1 84 ? 8.643 -5.030 -19.640 1.00 70.69 84 SER A O 1
ATOM 658 N N . TRP A 1 85 ? 9.361 -7.158 -19.399 1.00 69.94 85 TRP A N 1
ATOM 659 C CA . TRP A 1 85 ? 9.525 -7.490 -20.820 1.00 69.94 85 TRP A CA 1
ATOM 660 C C . TRP A 1 85 ? 8.935 -8.868 -21.164 1.00 69.94 85 TRP A C 1
ATOM 662 O O . TRP A 1 85 ? 8.369 -9.491 -20.232 1.00 69.94 85 TRP A O 1
#

pLDDT: mean 70.87, std 9.45, range [47.75, 85.5]

Organism: Serratia marcescens (NCBI:txid615)

InterPro domains:
  IPR000015 Outer membrane usher protein [PF00577] (1-85)
  IPR000015 Outer membrane usher protein [PTHR30451] (1-85)
  IPR018030 Fimbrial membrane usher, conserved site [PS01151] (9-19)

Radius of gyration: 18.0 Å; chains: 1; bounding box: 38×33×48 Å